Protein AF-A0AAU2SM86-F1 (afdb_monomer_lite)

Structure (mmCIF, N/CA/C/O backbone):
data_AF-A0AAU2SM86-F1
#
_entry.id   AF-A0AAU2SM86-F1
#
loop_
_atom_site.group_PDB
_atom_site.id
_atom_site.type_symbol
_atom_site.label_atom_id
_atom_site.label_alt_id
_atom_site.label_comp_id
_atom_site.label_asym_id
_atom_site.label_entity_id
_atom_site.label_seq_id
_atom_site.pdbx_PDB_ins_code
_atom_site.Cartn_x
_atom_site.Cartn_y
_atom_site.Cartn_z
_atom_site.occupancy
_atom_site.B_iso_or_equiv
_atom_site.auth_seq_id
_atom_site.auth_comp_id
_atom_site.auth_asym_id
_atom_site.auth_atom_id
_atom_site.pdbx_PDB_model_num
ATOM 1 N N . MET A 1 1 ? -55.073 18.437 -9.572 1.00 33.84 1 MET A N 1
ATOM 2 C CA . MET A 1 1 ? -55.680 17.221 -8.982 1.00 33.84 1 MET A CA 1
ATOM 3 C C . MET A 1 1 ? -54.854 16.042 -9.482 1.00 33.84 1 MET A C 1
ATOM 5 O O . MET A 1 1 ? -54.725 15.953 -10.687 1.00 33.84 1 MET A O 1
ATOM 9 N N . THR A 1 2 ? -54.182 15.181 -8.718 1.00 33.88 2 THR A N 1
ATOM 10 C CA . THR A 1 2 ? -54.129 14.884 -7.276 1.00 33.88 2 THR A CA 1
ATOM 11 C C . THR A 1 2 ? -52.835 14.071 -7.028 1.00 33.88 2 THR A C 1
ATOM 13 O O . THR A 1 2 ? -52.401 13.344 -7.916 1.00 33.88 2 THR A O 1
ATOM 16 N N . ARG A 1 3 ? -52.198 14.258 -5.861 1.00 37.97 3 ARG A N 1
ATOM 17 C CA . ARG A 1 3 ? -50.974 13.580 -5.367 1.00 37.97 3 ARG A CA 1
ATOM 18 C C . ARG A 1 3 ? -51.135 12.058 -5.200 1.00 37.97 3 ARG A C 1
ATOM 20 O O . ARG A 1 3 ? -52.249 11.633 -4.933 1.00 37.97 3 ARG A O 1
ATOM 27 N N . SER A 1 4 ? -49.997 11.345 -5.213 1.00 34.41 4 SER A N 1
ATOM 28 C CA . SER A 1 4 ? -49.531 10.279 -4.275 1.00 34.41 4 SER A CA 1
ATOM 29 C C . SER A 1 4 ? -48.089 9.932 -4.706 1.00 34.41 4 SER A C 1
ATOM 31 O O . SER A 1 4 ? -47.909 9.605 -5.870 1.00 34.41 4 SER A O 1
ATOM 33 N N . PHE A 1 5 ? -46.969 10.145 -4.002 1.00 44.53 5 PHE A N 1
ATOM 34 C CA . PHE A 1 5 ? -46.514 9.872 -2.625 1.00 44.53 5 PHE A CA 1
ATOM 35 C C . PHE A 1 5 ? -46.634 8.403 -2.178 1.00 44.53 5 PHE A C 1
ATOM 37 O O . PHE A 1 5 ? -47.669 7.997 -1.660 1.00 44.53 5 PHE A O 1
ATOM 44 N N . HIS A 1 6 ? -45.550 7.653 -2.409 1.00 40.03 6 HIS A N 1
ATOM 45 C CA . HIS A 1 6 ? -45.005 6.520 -1.637 1.00 40.03 6 HIS A CA 1
ATOM 46 C C . HIS A 1 6 ? -43.521 6.453 -2.059 1.00 40.03 6 HIS A C 1
ATOM 48 O O . HIS A 1 6 ? -43.222 6.182 -3.217 1.00 40.03 6 HIS A O 1
ATOM 54 N N . GLU A 1 7 ? -42.603 7.091 -1.334 1.00 39.88 7 GLU A N 1
ATOM 55 C CA . GLU A 1 7 ? -41.915 6.512 -0.172 1.00 39.88 7 GLU A CA 1
ATOM 56 C C . GLU A 1 7 ? -41.058 5.304 -0.591 1.00 39.88 7 GLU A C 1
ATOM 58 O O . GLU A 1 7 ? -41.526 4.173 -0.656 1.00 39.88 7 GLU A O 1
ATOM 63 N N . ILE A 1 8 ? -39.793 5.576 -0.937 1.00 38.50 8 ILE A N 1
ATOM 64 C CA . ILE A 1 8 ? -38.751 4.547 -0.999 1.00 38.50 8 ILE A CA 1
ATOM 65 C C . ILE A 1 8 ? -38.225 4.411 0.429 1.00 38.50 8 ILE A C 1
ATOM 67 O O . ILE A 1 8 ? -37.243 5.044 0.819 1.00 38.50 8 ILE A O 1
ATOM 71 N N . GLU A 1 9 ? -38.938 3.620 1.225 1.00 44.09 9 GLU A N 1
ATOM 72 C CA . GLU A 1 9 ? -38.335 2.950 2.365 1.00 44.09 9 GLU A CA 1
ATOM 73 C C . GLU A 1 9 ? -37.384 1.873 1.838 1.00 44.09 9 GLU A C 1
ATOM 75 O O . GLU A 1 9 ? -37.786 0.979 1.097 1.00 44.09 9 GLU A O 1
ATOM 80 N N . SER A 1 10 ? -36.112 1.997 2.209 1.00 34.66 10 SER A N 1
ATOM 81 C CA . SER A 1 10 ? -35.203 0.908 2.595 1.00 34.66 10 SER A CA 1
ATOM 82 C C . SER A 1 10 ? -33.770 1.281 2.212 1.00 34.66 10 SER A C 1
ATOM 84 O O . SER A 1 10 ? -33.202 0.817 1.227 1.00 34.66 10 SER A O 1
ATOM 86 N N . LEU A 1 11 ? -33.168 2.153 3.023 1.00 39.03 11 LEU A N 1
ATOM 87 C CA . LEU A 1 11 ? -31.714 2.244 3.154 1.00 39.03 11 LEU A CA 1
ATOM 88 C C . LEU A 1 11 ? -31.276 1.373 4.335 1.00 39.03 11 LEU A C 1
ATOM 90 O O . LEU A 1 11 ? -30.665 1.866 5.272 1.00 39.03 11 LEU A O 1
ATOM 94 N N . PHE A 1 12 ? -31.631 0.091 4.323 1.00 37.00 12 PHE A N 1
ATOM 95 C CA . PHE A 1 12 ? -31.075 -0.900 5.239 1.00 37.00 12 PHE A CA 1
ATOM 96 C C . PHE A 1 12 ? -31.121 -2.269 4.566 1.00 37.00 12 PHE A C 1
ATOM 98 O O . PHE A 1 12 ? -32.085 -3.012 4.710 1.00 37.00 12 PHE A O 1
ATOM 105 N N . GLU A 1 13 ? -30.044 -2.631 3.874 1.00 34.50 13 GLU A N 1
ATOM 106 C CA . GLU A 1 13 ? -29.722 -4.045 3.704 1.00 34.50 13 GLU A CA 1
ATOM 107 C C . GLU A 1 13 ? -28.485 -4.383 4.546 1.00 34.50 13 GLU A C 1
ATOM 109 O O . GLU A 1 13 ? -27.355 -4.068 4.161 1.00 34.50 13 GLU A O 1
ATOM 114 N N . PRO A 1 14 ? -28.668 -5.009 5.721 1.00 40.56 14 PRO A N 1
ATOM 115 C CA . PRO A 1 14 ? -27.581 -5.645 6.439 1.00 40.56 14 PRO A CA 1
ATOM 116 C C . PRO A 1 14 ? -27.299 -6.985 5.753 1.00 40.56 14 PRO A C 1
ATOM 118 O O . PRO A 1 14 ? -28.117 -7.896 5.830 1.00 40.56 14 PRO A O 1
ATOM 121 N N . GLY A 1 15 ? -26.154 -7.135 5.079 1.00 39.47 15 GLY A N 1
ATOM 122 C CA . GLY A 1 15 ? -25.773 -8.470 4.594 1.00 39.47 15 GLY A CA 1
ATOM 123 C C . GLY A 1 15 ? -24.934 -8.594 3.332 1.00 39.47 15 GLY A C 1
ATOM 124 O O . GLY A 1 15 ? -24.913 -9.679 2.758 1.00 39.47 15 GLY A O 1
ATOM 125 N N . ARG A 1 16 ? -24.197 -7.574 2.883 1.00 40.53 16 ARG A N 1
ATOM 126 C CA . ARG A 1 16 ? -23.281 -7.762 1.745 1.00 40.53 16 ARG A CA 1
ATOM 127 C C . ARG A 1 16 ? -21.934 -8.346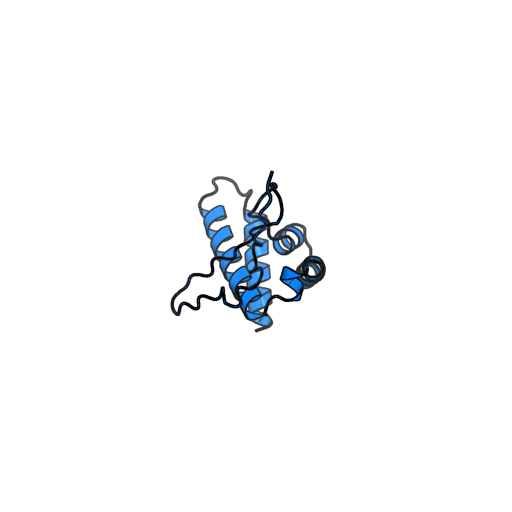 2.193 1.00 40.53 16 ARG A C 1
ATOM 129 O O . ARG A 1 16 ? -20.891 -7.718 2.059 1.00 40.53 16 ARG A O 1
ATOM 136 N N . PHE A 1 17 ? -21.968 -9.569 2.719 1.00 40.16 17 PHE A N 1
ATOM 137 C CA . PHE A 1 17 ? -20.793 -10.429 2.852 1.00 40.16 17 PHE A CA 1
ATOM 138 C C . PHE A 1 17 ? -21.021 -11.704 2.044 1.00 40.16 17 PHE A C 1
ATOM 140 O O . PHE A 1 17 ? -21.983 -12.430 2.279 1.00 40.16 17 PHE A O 1
ATOM 147 N N . ILE A 1 18 ? -20.104 -11.995 1.124 1.00 39.69 18 ILE A N 1
ATOM 148 C CA . ILE A 1 18 ? -19.950 -13.329 0.544 1.00 39.69 18 ILE A CA 1
ATOM 149 C C . ILE A 1 18 ? -18.603 -13.857 1.033 1.00 39.69 18 ILE A C 1
ATOM 151 O O . ILE A 1 18 ? -17.551 -13.321 0.690 1.00 39.69 18 ILE A O 1
ATOM 155 N N . LEU A 1 19 ? -18.646 -14.900 1.861 1.00 34.56 19 LEU A N 1
ATOM 156 C CA . LEU A 1 19 ? -17.495 -15.750 2.153 1.00 34.56 19 LEU A CA 1
ATOM 157 C C . LEU A 1 19 ? -17.374 -16.786 1.032 1.00 34.56 19 LEU A C 1
ATOM 159 O O . LEU A 1 19 ? -18.339 -17.481 0.723 1.00 34.56 19 LEU A O 1
ATOM 163 N N . SER A 1 20 ? -16.180 -16.923 0.458 1.00 37.03 20 SER A N 1
ATOM 164 C CA . SER A 1 20 ? -15.820 -18.065 -0.384 1.00 37.03 20 SER A CA 1
ATOM 165 C C . SER A 1 20 ? -14.554 -18.713 0.161 1.00 37.03 20 SER A C 1
ATOM 167 O O . SER A 1 20 ? -13.546 -18.041 0.387 1.00 37.03 20 SER A O 1
ATOM 169 N N . SER A 1 21 ? -14.606 -20.031 0.336 1.00 43.75 21 SER A N 1
ATOM 170 C CA . SER A 1 21 ? -13.507 -20.907 0.754 1.00 43.75 21 SER A CA 1
ATOM 171 C C . SER A 1 21 ? -12.401 -21.073 -0.301 1.00 43.75 21 SER A C 1
ATOM 173 O O . SER A 1 21 ? -11.439 -21.797 -0.058 1.00 43.75 21 SER A O 1
ATOM 175 N N . SER A 1 22 ? -12.481 -20.394 -1.450 1.00 44.94 22 SER A N 1
ATOM 176 C CA . SER A 1 22 ? -11.450 -20.452 -2.498 1.00 44.94 22 SER A CA 1
ATOM 177 C C . SER A 1 22 ? -11.253 -19.145 -3.278 1.00 44.94 22 SER A C 1
ATOM 179 O O . SER A 1 22 ? -10.700 -19.156 -4.374 1.00 44.94 22 SER A O 1
ATOM 181 N N . GLY A 1 23 ? -11.630 -18.006 -2.695 1.00 47.03 23 GLY A N 1
ATOM 182 C CA . GLY A 1 23 ? -11.275 -16.685 -3.214 1.00 47.03 23 GLY A CA 1
ATOM 183 C C . GLY A 1 23 ? -12.323 -16.052 -4.128 1.00 47.03 23 GLY A C 1
ATOM 184 O O . GLY A 1 23 ? -12.529 -16.478 -5.256 1.00 47.03 23 GLY A O 1
ATOM 185 N N . ALA A 1 24 ? -12.932 -14.981 -3.621 1.00 41.47 24 ALA A N 1
ATOM 186 C CA . ALA A 1 24 ? -13.261 -13.746 -4.335 1.00 41.47 24 ALA A CA 1
ATOM 187 C C . ALA A 1 24 ? -13.787 -12.743 -3.294 1.00 41.47 24 ALA A C 1
ATOM 189 O O . ALA A 1 24 ? -14.793 -13.009 -2.642 1.00 41.47 24 ALA A O 1
ATOM 190 N N . LEU A 1 25 ? -13.106 -11.608 -3.123 1.00 47.25 25 LEU A N 1
ATOM 191 C CA . LEU A 1 25 ? -13.621 -10.449 -2.390 1.00 47.25 25 LEU A CA 1
ATOM 192 C C . LEU A 1 25 ? -13.700 -9.300 -3.392 1.00 47.25 25 LEU A C 1
ATOM 194 O O . LEU A 1 25 ? -12.687 -8.698 -3.742 1.00 47.25 25 LEU A O 1
ATOM 198 N N . LEU A 1 26 ? -14.908 -9.054 -3.900 1.00 37.34 26 LEU A N 1
ATOM 199 C CA . LEU A 1 26 ? -15.229 -7.843 -4.642 1.00 37.34 26 LEU A CA 1
ATOM 200 C C . LEU A 1 26 ? -15.366 -6.720 -3.610 1.00 37.34 26 LEU A C 1
ATOM 202 O O . LEU A 1 26 ? -16.373 -6.641 -2.907 1.00 37.34 26 LEU A O 1
ATOM 206 N N . VAL A 1 27 ? -14.329 -5.896 -3.476 1.00 46.06 27 VAL A N 1
ATOM 207 C CA . VAL A 1 27 ? -14.400 -4.677 -2.667 1.00 46.06 27 VAL A CA 1
ATOM 208 C C . VAL A 1 27 ? -15.086 -3.616 -3.519 1.00 46.06 27 VAL A C 1
ATOM 210 O O . VAL A 1 27 ? -14.487 -3.042 -4.427 1.00 46.06 27 VAL A O 1
ATOM 213 N N . ASP A 1 28 ? -16.373 -3.418 -3.254 1.00 43.03 28 ASP A N 1
ATOM 214 C CA . ASP A 1 28 ? -17.183 -2.351 -3.828 1.00 43.03 28 ASP A CA 1
ATOM 215 C C . ASP A 1 28 ? -16.699 -1.008 -3.250 1.00 43.03 28 ASP A C 1
ATOM 217 O O . ASP A 1 28 ? -17.087 -0.606 -2.157 1.00 43.03 28 ASP A O 1
ATOM 221 N N . TRP A 1 29 ? -15.805 -0.329 -3.977 1.00 47.66 29 TRP A N 1
ATOM 222 C CA . TRP A 1 29 ? -15.498 1.099 -3.801 1.00 47.66 29 TRP A CA 1
ATOM 223 C C . TRP A 1 29 ? -16.550 1.978 -4.496 1.00 47.66 29 TRP A C 1
ATOM 225 O O . TRP A 1 29 ? -16.261 3.085 -4.961 1.00 47.66 29 TRP A O 1
ATOM 235 N N . GLY A 1 30 ? -17.784 1.488 -4.611 1.00 38.06 30 GLY A N 1
ATOM 236 C CA . GLY A 1 30 ? -18.905 2.280 -5.063 1.00 38.06 30 GLY A CA 1
ATOM 237 C C . GLY A 1 30 ? -19.067 3.476 -4.135 1.00 38.06 30 GLY A C 1
ATOM 238 O O . GLY A 1 30 ? -19.528 3.316 -3.012 1.00 38.06 30 GLY A O 1
ATOM 239 N N . TRP A 1 31 ? -18.767 4.662 -4.669 1.00 35.06 31 TRP A N 1
ATOM 240 C CA . TRP A 1 31 ? -19.037 6.000 -4.119 1.00 35.06 31 TRP A CA 1
ATOM 241 C C . TRP A 1 31 ? -17.869 6.782 -3.500 1.00 35.06 31 TRP A C 1
ATOM 243 O O . TRP A 1 31 ? -18.070 7.588 -2.595 1.00 35.06 31 TRP A O 1
ATOM 253 N N . ALA A 1 32 ? -16.680 6.712 -4.100 1.00 34.31 32 ALA A N 1
ATOM 254 C CA . ALA A 1 32 ? -15.777 7.866 -4.089 1.00 34.31 32 ALA A CA 1
ATOM 255 C C . ALA A 1 32 ? -15.351 8.226 -5.520 1.00 34.31 32 ALA A C 1
ATOM 257 O O . ALA A 1 32 ? -14.371 7.712 -6.035 1.00 34.31 32 ALA A O 1
ATOM 258 N N . SER A 1 33 ? -16.142 9.118 -6.131 1.00 36.47 33 SER A N 1
ATOM 259 C CA . SER A 1 33 ? -15.767 10.117 -7.149 1.00 36.47 33 SER A CA 1
ATOM 260 C C . SER A 1 33 ? -14.934 9.668 -8.360 1.00 36.47 33 SER A C 1
ATOM 262 O O . SER A 1 33 ? -13.780 9.282 -8.258 1.00 36.47 33 SER A O 1
ATOM 264 N N . THR A 1 34 ? -15.510 9.872 -9.546 1.00 39.66 34 THR A N 1
ATOM 265 C CA . THR A 1 34 ? -14.827 10.081 -10.835 1.00 39.66 34 THR A CA 1
ATOM 266 C C . THR A 1 34 ? -13.424 10.688 -10.679 1.00 39.66 34 THR A C 1
ATOM 268 O O . THR A 1 34 ? -13.277 11.903 -10.565 1.00 39.66 34 THR A O 1
ATOM 271 N N . GLY A 1 35 ? -12.411 9.818 -10.655 1.00 36.00 35 GLY A N 1
ATOM 272 C CA . GLY A 1 35 ? -11.008 10.160 -10.429 1.00 36.00 35 GLY A CA 1
ATOM 273 C C . GLY A 1 35 ? -10.217 8.958 -9.903 1.00 36.00 35 GLY A C 1
ATOM 274 O O . GLY A 1 35 ? -9.961 8.867 -8.714 1.00 36.00 35 GLY A O 1
ATOM 275 N N . ALA A 1 36 ? -9.839 8.042 -10.800 1.00 39.34 36 ALA A N 1
ATOM 276 C CA . ALA A 1 36 ? -8.960 6.887 -10.548 1.00 39.34 36 ALA A CA 1
ATOM 277 C C . ALA A 1 36 ? -9.459 5.853 -9.501 1.00 39.34 36 ALA A C 1
ATOM 279 O O . ALA A 1 36 ? -8.874 5.715 -8.427 1.00 39.34 36 ALA A O 1
ATOM 280 N N . PRO A 1 37 ? -10.474 5.033 -9.840 1.00 42.16 37 PRO A N 1
ATOM 281 C CA . PRO A 1 37 ? -11.037 3.986 -8.968 1.00 42.16 37 PRO A CA 1
ATOM 282 C C . PRO A 1 37 ? -10.068 2.847 -8.567 1.00 42.16 37 PRO A C 1
ATOM 284 O O . PRO A 1 37 ? -10.487 1.889 -7.927 1.00 42.16 37 PRO A O 1
ATOM 287 N N . TRP A 1 38 ? -8.783 2.919 -8.935 1.00 46.53 38 TRP A N 1
ATOM 288 C CA . TRP A 1 38 ? -7.752 1.922 -8.612 1.00 46.53 38 TRP A CA 1
ATOM 289 C C . TRP A 1 38 ? -6.787 2.357 -7.495 1.00 46.53 38 TRP A C 1
ATOM 291 O O . TRP A 1 38 ? -5.909 1.585 -7.108 1.00 46.53 38 TRP A O 1
ATOM 301 N N . ILE A 1 39 ? -6.882 3.598 -7.011 1.00 52.44 39 ILE A N 1
ATOM 302 C CA . ILE A 1 39 ? -5.891 4.187 -6.104 1.00 52.44 39 ILE A CA 1
ATOM 303 C C . ILE A 1 39 ? -6.295 3.943 -4.649 1.00 52.44 39 ILE A C 1
ATOM 305 O O . ILE A 1 39 ? -7.107 4.668 -4.082 1.00 52.44 39 ILE A O 1
ATOM 309 N N . ASP A 1 40 ? -5.671 2.943 -4.029 1.00 71.19 40 ASP A N 1
ATOM 310 C CA . ASP A 1 40 ? -5.636 2.824 -2.574 1.00 71.19 40 ASP A CA 1
ATOM 311 C C . ASP A 1 40 ? -4.730 3.935 -1.994 1.00 71.19 40 ASP A C 1
ATOM 313 O O . ASP A 1 40 ? -3.540 3.986 -2.324 1.00 71.19 40 ASP A O 1
ATOM 317 N N . PRO A 1 41 ? -5.247 4.857 -1.162 1.00 74.44 41 PRO A N 1
ATOM 318 C CA . PRO A 1 41 ? -4.461 5.985 -0.671 1.00 74.44 41 PRO A CA 1
ATOM 319 C C . PRO A 1 41 ? -3.291 5.572 0.232 1.00 74.44 41 PRO A C 1
ATOM 321 O O . PRO A 1 41 ? -2.272 6.265 0.226 1.00 74.44 41 PRO A O 1
ATOM 324 N N . ALA A 1 42 ? -3.370 4.456 0.970 1.00 84.62 42 ALA A N 1
ATOM 325 C CA . ALA A 1 42 ? -2.220 4.002 1.754 1.00 84.62 42 ALA A CA 1
ATOM 326 C C . ALA A 1 42 ? -1.101 3.517 0.834 1.00 84.62 42 ALA A C 1
ATOM 328 O O . ALA A 1 42 ? 0.066 3.849 1.041 1.00 84.62 42 ALA A O 1
ATOM 329 N N . LEU A 1 43 ? -1.458 2.798 -0.226 1.00 89.12 43 LEU A N 1
ATOM 330 C CA . LEU A 1 43 ? -0.496 2.296 -1.190 1.00 89.12 43 LEU A CA 1
ATOM 331 C C . LEU A 1 43 ? 0.284 3.424 -1.877 1.00 89.12 43 LEU A C 1
ATOM 333 O O . LEU A 1 43 ? 1.504 3.337 -2.024 1.00 89.12 43 LEU A O 1
ATOM 337 N N . TRP A 1 44 ? -0.396 4.518 -2.226 1.00 89.69 44 TRP A N 1
ATOM 338 C CA . TRP A 1 44 ? 0.260 5.704 -2.778 1.00 89.69 44 TRP A CA 1
ATOM 339 C C . TRP A 1 44 ? 1.218 6.360 -1.794 1.00 89.69 44 TRP A C 1
ATOM 341 O O . TRP A 1 44 ? 2.329 6.723 -2.180 1.00 89.69 44 TRP A O 1
ATOM 351 N N . LEU A 1 45 ? 0.824 6.488 -0.528 1.00 92.75 45 LEU A N 1
ATOM 352 C CA . LEU A 1 45 ? 1.695 7.051 0.501 1.00 92.75 45 LEU A CA 1
ATOM 353 C C . LEU A 1 45 ? 2.963 6.210 0.676 1.00 92.75 45 LEU A C 1
ATOM 355 O O . LEU A 1 45 ? 4.057 6.775 0.749 1.00 92.75 45 LEU A O 1
ATOM 359 N N . ILE A 1 46 ? 2.832 4.881 0.672 1.00 96.06 46 ILE A N 1
ATOM 360 C CA . ILE A 1 46 ? 3.969 3.958 0.768 1.00 96.06 46 ILE A CA 1
ATOM 361 C C . ILE A 1 46 ? 4.876 4.082 -0.459 1.00 96.06 46 ILE A C 1
ATOM 363 O O . ILE A 1 46 ? 6.091 4.206 -0.307 1.00 96.06 46 ILE A O 1
ATOM 367 N N . ALA A 1 47 ? 4.304 4.141 -1.666 1.00 93.56 47 ALA A N 1
ATOM 368 C CA . ALA A 1 47 ? 5.071 4.356 -2.895 1.00 93.56 47 ALA A CA 1
ATOM 369 C C . ALA A 1 47 ? 5.854 5.687 -2.883 1.00 93.56 47 ALA A C 1
ATOM 371 O O . ALA A 1 47 ? 6.892 5.798 -3.529 1.00 93.56 47 ALA A O 1
ATOM 372 N N . HIS A 1 48 ? 5.393 6.673 -2.106 1.00 93.69 48 HIS A N 1
ATOM 373 C CA . HIS A 1 48 ? 6.049 7.970 -1.900 1.00 93.69 48 HIS A CA 1
ATOM 374 C C . HIS A 1 48 ? 6.882 8.034 -0.605 1.00 93.69 48 HIS A C 1
ATOM 376 O O . HIS A 1 48 ? 7.215 9.122 -0.135 1.00 93.69 48 HIS A O 1
ATOM 382 N N . GLY A 1 49 ? 7.231 6.884 -0.020 1.00 94.12 49 GLY A N 1
ATOM 383 C CA . GLY A 1 49 ? 8.197 6.779 1.077 1.00 94.12 49 GLY A CA 1
ATOM 384 C C . GLY A 1 49 ? 7.614 6.838 2.489 1.00 94.12 49 GLY A C 1
ATOM 385 O O . GLY A 1 49 ? 8.378 6.844 3.454 1.00 94.12 49 GLY A O 1
ATOM 386 N N . HIS A 1 50 ? 6.290 6.861 2.647 1.00 95.56 50 HIS A N 1
ATOM 387 C CA . HIS A 1 50 ? 5.687 6.716 3.972 1.00 95.56 50 HIS A CA 1
ATOM 388 C C . HIS A 1 50 ? 5.794 5.266 4.449 1.00 95.56 50 HIS A C 1
ATOM 390 O O . HIS A 1 50 ? 5.749 4.315 3.670 1.00 95.56 50 HIS A O 1
ATOM 396 N N . THR A 1 51 ? 5.892 5.079 5.761 1.00 96.38 51 THR A N 1
ATOM 397 C CA . THR A 1 51 ? 5.802 3.738 6.351 1.00 96.38 51 THR A CA 1
ATOM 398 C C . THR A 1 51 ? 4.377 3.189 6.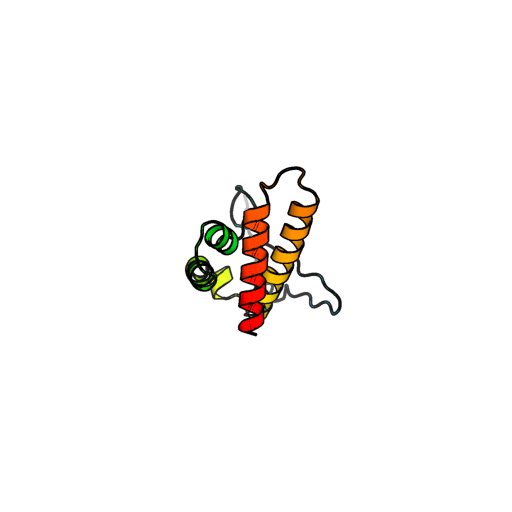240 1.00 96.38 51 THR A C 1
ATOM 400 O O . THR A 1 51 ? 3.412 3.956 6.217 1.00 96.38 51 THR A O 1
ATOM 403 N N . CYS A 1 52 ? 4.222 1.860 6.260 1.00 94.75 52 CYS A N 1
ATOM 404 C CA . CYS A 1 52 ? 2.900 1.222 6.246 1.00 94.75 52 CYS A CA 1
ATOM 405 C C . CYS A 1 52 ? 2.001 1.721 7.391 1.00 94.75 52 CYS A C 1
ATOM 407 O O . CYS A 1 52 ? 0.834 2.021 7.173 1.00 94.75 52 CYS A O 1
ATOM 409 N N . GLN A 1 53 ? 2.563 1.915 8.589 1.00 93.56 53 GLN A N 1
ATOM 410 C CA . GLN A 1 53 ? 1.822 2.426 9.743 1.00 93.56 53 GLN A CA 1
ATOM 411 C C . GLN A 1 53 ? 1.342 3.874 9.544 1.00 93.56 53 GLN A C 1
ATOM 413 O O . GLN A 1 53 ? 0.208 4.204 9.897 1.00 93.56 53 GLN A O 1
ATOM 418 N N . GLN A 1 54 ? 2.183 4.751 8.983 1.00 93.50 54 GLN A N 1
ATOM 419 C CA . GLN A 1 54 ? 1.781 6.127 8.660 1.00 93.50 54 GLN A CA 1
ATOM 420 C C . GLN A 1 54 ? 0.680 6.140 7.602 1.00 93.50 54 GLN A C 1
ATOM 422 O O . GLN A 1 54 ? -0.283 6.893 7.730 1.00 93.50 54 GLN A O 1
ATOM 427 N N . ALA A 1 55 ? 0.810 5.284 6.591 1.00 92.25 55 ALA A N 1
ATOM 428 C CA . ALA A 1 55 ? -0.158 5.161 5.519 1.00 92.25 55 ALA A CA 1
ATOM 429 C C . ALA A 1 55 ? -1.522 4.667 6.033 1.00 92.25 55 ALA A C 1
ATOM 431 O O . ALA A 1 55 ? -2.536 5.302 5.755 1.00 92.25 55 ALA A O 1
ATOM 432 N N . GLU A 1 56 ? -1.555 3.622 6.868 1.00 91.06 56 GLU A N 1
ATOM 433 C CA . GLU A 1 56 ? -2.789 3.147 7.512 1.00 91.06 56 GLU A CA 1
ATOM 434 C C . GLU A 1 56 ? -3.403 4.198 8.440 1.00 91.06 56 GLU A C 1
ATOM 436 O O . GLU A 1 56 ? -4.617 4.390 8.436 1.00 91.06 56 GLU A O 1
ATOM 441 N N . THR A 1 57 ? -2.577 4.924 9.200 1.00 91.38 57 THR A N 1
ATOM 442 C CA . THR A 1 57 ? -3.051 6.001 10.086 1.00 91.38 57 THR A CA 1
ATOM 443 C C . THR A 1 57 ? -3.713 7.123 9.288 1.00 91.38 57 THR A C 1
ATOM 445 O O . THR A 1 57 ? -4.788 7.595 9.656 1.00 91.38 57 THR A O 1
ATOM 448 N N . ALA A 1 58 ? -3.090 7.542 8.184 1.00 87.69 58 ALA A N 1
ATOM 449 C CA . ALA A 1 58 ? -3.643 8.563 7.302 1.00 87.69 58 ALA A CA 1
ATOM 450 C C . ALA A 1 58 ? -4.946 8.083 6.651 1.00 87.69 58 ALA A C 1
ATOM 452 O O . ALA A 1 58 ? -5.932 8.818 6.594 1.00 87.69 58 ALA A O 1
ATOM 453 N N . ALA A 1 59 ? -4.979 6.829 6.211 1.00 85.62 59 ALA A N 1
ATOM 454 C CA . ALA A 1 59 ? -6.133 6.271 5.535 1.00 85.62 59 ALA A CA 1
ATOM 455 C C . ALA A 1 59 ? -7.312 5.980 6.489 1.00 85.62 59 ALA A C 1
ATOM 457 O O . ALA A 1 59 ? -8.475 6.117 6.100 1.00 85.62 59 ALA A O 1
ATOM 458 N N . ALA A 1 60 ? -7.033 5.731 7.773 1.00 85.06 60 ALA A N 1
ATOM 459 C CA . ALA A 1 60 ? -8.023 5.645 8.849 1.00 85.06 60 ALA A CA 1
ATOM 460 C C . ALA A 1 60 ? -8.771 6.968 9.126 1.00 85.06 60 ALA A C 1
ATOM 462 O O . ALA A 1 60 ? -9.740 6.974 9.889 1.00 85.06 60 ALA A O 1
ATOM 463 N N . ALA A 1 61 ? -8.385 8.082 8.490 1.00 83.38 61 ALA A N 1
ATOM 464 C CA . ALA A 1 61 ? -9.215 9.285 8.448 1.00 83.38 61 ALA A CA 1
ATOM 465 C C . ALA A 1 61 ? -10.539 9.048 7.693 1.00 83.38 61 ALA A C 1
ATOM 467 O O . ALA A 1 61 ? -11.539 9.708 7.982 1.00 83.38 61 ALA A O 1
ATOM 468 N N . HIS A 1 62 ? -10.574 8.090 6.759 1.00 77.94 62 HIS A N 1
ATOM 469 C CA . HIS A 1 62 ? -11.786 7.732 6.034 1.00 77.94 62 HIS A CA 1
ATOM 470 C C . HIS A 1 62 ? -12.646 6.740 6.843 1.00 77.94 62 HIS A C 1
ATOM 472 O O . HIS A 1 62 ? -12.147 5.678 7.235 1.00 77.94 62 HIS A O 1
ATOM 478 N N . PRO A 1 63 ? -13.954 7.003 7.053 1.00 72.44 63 PRO A N 1
ATOM 479 C CA . PRO A 1 63 ? -14.815 6.139 7.863 1.00 72.44 63 PRO A CA 1
ATOM 480 C C . PRO A 1 63 ? -14.849 4.676 7.412 1.00 72.44 63 PRO A C 1
ATOM 482 O O . PRO A 1 63 ? -14.883 3.790 8.260 1.00 72.44 63 PRO A O 1
ATOM 485 N N . ALA A 1 64 ? -14.807 4.407 6.104 1.00 71.19 64 ALA A N 1
ATOM 486 C CA . ALA A 1 64 ? -14.811 3.033 5.594 1.00 71.19 64 ALA A CA 1
ATOM 487 C C . ALA A 1 64 ? -13.553 2.246 6.001 1.00 71.19 64 ALA A C 1
ATOM 489 O O . ALA A 1 64 ? -13.650 1.068 6.318 1.00 71.19 64 ALA A O 1
ATOM 490 N N . TRP A 1 65 ? -12.390 2.904 6.053 1.00 79.69 65 TRP A N 1
ATOM 491 C CA . TRP A 1 65 ? -11.143 2.278 6.491 1.00 79.69 65 TRP A CA 1
ATOM 492 C C . TRP A 1 65 ? -11.129 2.100 8.004 1.00 79.69 65 TRP A C 1
ATOM 494 O O . TRP A 1 65 ? -10.804 1.031 8.511 1.00 79.69 65 TRP A O 1
ATOM 504 N N . LYS A 1 66 ? -11.549 3.140 8.732 1.00 78.88 66 LYS A N 1
ATOM 505 C CA . LYS A 1 66 ? -11.589 3.146 10.196 1.00 78.88 66 LYS A CA 1
ATOM 506 C C . LYS A 1 66 ? -12.431 2.008 10.776 1.00 78.88 66 LYS A C 1
ATOM 508 O O . LYS A 1 66 ? -12.073 1.458 11.812 1.00 78.88 66 LYS A O 1
ATOM 513 N N . HIS A 1 67 ? -13.556 1.691 10.137 1.00 76.56 67 HIS A N 1
ATOM 514 C CA . HIS A 1 67 ? -14.470 0.638 10.587 1.00 76.56 67 HIS A CA 1
ATOM 515 C C . HIS A 1 67 ? -14.258 -0.697 9.859 1.00 76.56 67 HIS A C 1
ATOM 517 O O . HIS A 1 67 ? -15.008 -1.642 10.107 1.00 76.56 67 HIS A O 1
ATOM 523 N N . ALA A 1 68 ? -13.267 -0.796 8.966 1.00 76.56 68 ALA A N 1
ATOM 524 C CA . ALA A 1 68 ? -12.976 -2.045 8.281 1.00 76.56 68 ALA A CA 1
ATOM 525 C C . ALA A 1 68 ? -12.493 -3.097 9.297 1.00 76.56 68 ALA A C 1
ATOM 527 O O . ALA A 1 68 ? -11.605 -2.811 10.106 1.00 76.56 68 ALA A O 1
ATOM 528 N N . PRO A 1 69 ? -13.033 -4.329 9.267 1.00 80.31 69 PRO A N 1
ATOM 529 C CA . PRO A 1 69 ? -12.498 -5.401 10.093 1.00 80.31 69 PRO A CA 1
ATOM 530 C C . PRO A 1 69 ? -11.046 -5.701 9.674 1.00 80.31 69 PRO A C 1
ATOM 532 O O . PRO A 1 69 ? -10.755 -5.669 8.473 1.00 80.31 69 PRO A O 1
ATOM 535 N N . PRO A 1 70 ? -10.143 -6.069 10.607 1.00 84.06 70 PRO A N 1
ATOM 536 C CA . PRO A 1 70 ? -8.742 -6.367 10.287 1.00 84.06 70 PRO A CA 1
ATOM 537 C C . PRO A 1 70 ? -8.578 -7.369 9.136 1.00 84.06 70 PRO A C 1
ATOM 539 O O . PRO A 1 70 ? -7.822 -7.131 8.202 1.00 84.06 70 PRO A O 1
ATOM 542 N N . GLN A 1 71 ? -9.402 -8.420 9.129 1.00 79.31 71 GLN A N 1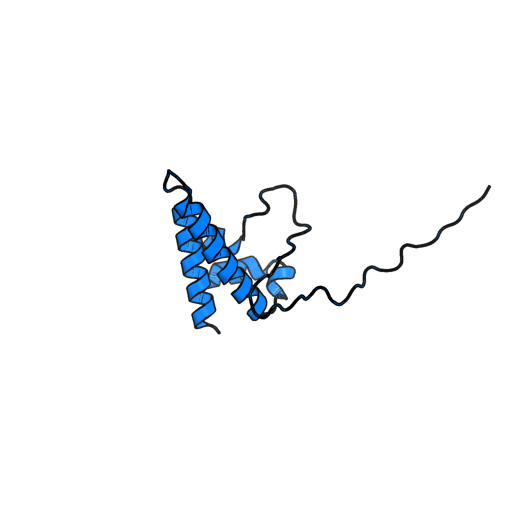
ATOM 543 C CA . GLN A 1 71 ? -9.419 -9.455 8.088 1.00 79.31 71 GLN A CA 1
ATOM 544 C C . GLN A 1 71 ? -9.774 -8.907 6.694 1.00 79.31 71 GLN A C 1
ATOM 546 O O . GLN A 1 71 ? -9.319 -9.439 5.679 1.00 79.31 71 GLN A O 1
ATOM 551 N N . GLY A 1 72 ? -10.587 -7.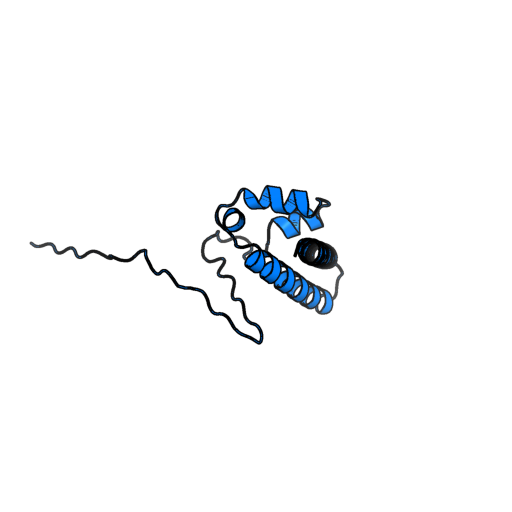846 6.637 1.00 79.69 72 GLY A N 1
ATOM 552 C CA . GLY A 1 72 ? -10.923 -7.140 5.402 1.00 79.69 72 GLY A CA 1
ATOM 553 C C . GLY A 1 72 ? -9.731 -6.357 4.855 1.00 79.69 72 GLY A C 1
ATOM 554 O O . GLY A 1 72 ? -9.459 -6.427 3.657 1.00 79.69 72 GLY A O 1
ATOM 555 N N . LEU A 1 73 ? -8.970 -5.694 5.731 1.00 83.50 73 LEU A N 1
ATOM 556 C CA . LEU A 1 73 ? -7.722 -5.017 5.358 1.00 83.50 73 LEU A CA 1
ATOM 557 C C . LEU A 1 73 ? -6.649 -6.019 4.911 1.00 83.50 73 LEU A C 1
ATOM 559 O O . LEU A 1 73 ? -5.966 -5.775 3.920 1.00 83.50 73 LEU A O 1
ATOM 563 N N . ASP A 1 74 ? -6.557 -7.188 5.548 1.00 85.56 74 ASP A N 1
ATOM 564 C CA . ASP A 1 74 ? -5.623 -8.241 5.119 1.00 85.56 74 ASP A CA 1
ATOM 565 C C . ASP A 1 74 ? -5.989 -8.797 3.738 1.00 85.56 74 ASP A C 1
ATOM 567 O O . ASP A 1 74 ? -5.119 -9.110 2.921 1.00 85.56 74 ASP A O 1
ATOM 571 N N . ALA A 1 75 ? -7.288 -8.939 3.462 1.00 82.81 75 ALA A N 1
ATOM 572 C CA . ALA A 1 75 ? -7.764 -9.362 2.153 1.00 82.81 75 ALA A CA 1
ATOM 573 C C . ALA A 1 75 ? -7.505 -8.304 1.076 1.00 82.81 75 ALA A C 1
ATOM 575 O O . ALA A 1 75 ? -7.078 -8.664 -0.023 1.00 82.81 75 ALA A O 1
ATOM 576 N N . LEU A 1 76 ? -7.707 -7.025 1.401 1.00 83.88 76 LEU A N 1
ATOM 577 C CA . LEU A 1 76 ? -7.382 -5.907 0.520 1.00 83.88 76 LEU A CA 1
ATOM 578 C C . LEU A 1 76 ? -5.880 -5.869 0.210 1.00 83.88 76 LEU A C 1
ATOM 580 O O . LEU A 1 76 ? -5.507 -5.819 -0.959 1.00 83.88 76 LEU A O 1
ATOM 584 N N . ALA A 1 77 ? -5.023 -5.995 1.224 1.00 89.94 77 ALA A N 1
ATOM 585 C CA . ALA A 1 77 ? -3.573 -6.033 1.054 1.00 89.94 77 ALA A CA 1
ATOM 586 C C . ALA A 1 77 ? -3.120 -7.200 0.158 1.00 89.94 77 ALA A C 1
ATOM 588 O O . ALA A 1 77 ? -2.326 -7.011 -0.765 1.00 89.94 77 ALA A O 1
ATOM 589 N N . ARG A 1 78 ? -3.688 -8.402 0.351 1.00 89.44 78 ARG A N 1
ATOM 590 C CA . ARG A 1 78 ? -3.458 -9.553 -0.544 1.00 89.44 78 ARG A CA 1
ATOM 591 C C . ARG A 1 78 ? -3.902 -9.282 -1.982 1.00 89.44 78 ARG A C 1
ATOM 593 O O . ARG A 1 78 ? -3.213 -9.692 -2.917 1.00 89.44 78 ARG A O 1
ATOM 600 N N . ALA A 1 79 ? -5.060 -8.648 -2.167 1.00 86.62 79 ALA A N 1
ATOM 601 C CA . ALA A 1 79 ? -5.592 -8.332 -3.488 1.00 86.62 79 ALA A CA 1
ATOM 602 C C . ALA A 1 79 ? -4.725 -7.292 -4.213 1.00 86.62 79 ALA A C 1
ATOM 604 O O . ALA A 1 79 ? -4.379 -7.508 -5.372 1.00 86.62 79 ALA A O 1
ATOM 605 N N . GLN A 1 80 ? -4.315 -6.224 -3.521 1.00 88.31 80 GLN A N 1
ATOM 606 C CA . GLN A 1 80 ? -3.423 -5.192 -4.057 1.00 88.31 80 GLN A CA 1
ATOM 607 C C . GLN A 1 80 ? -2.063 -5.771 -4.452 1.00 88.31 80 GLN A C 1
ATOM 609 O O . GLN A 1 80 ? -1.591 -5.504 -5.552 1.00 88.31 80 GLN A O 1
ATOM 614 N N . HIS A 1 81 ? -1.470 -6.626 -3.612 1.00 93.06 81 HIS A N 1
ATOM 615 C CA . HIS A 1 81 ? -0.220 -7.314 -3.939 1.00 93.06 81 HIS A CA 1
ATOM 616 C C . HIS A 1 81 ? -0.322 -8.084 -5.266 1.00 93.06 81 HIS A C 1
ATOM 618 O O . HIS A 1 81 ? 0.450 -7.838 -6.189 1.00 93.06 81 HIS A O 1
ATOM 624 N N . ARG A 1 82 ? -1.349 -8.932 -5.418 1.00 90.50 82 ARG A N 1
ATOM 625 C CA . ARG A 1 82 ? -1.573 -9.701 -6.657 1.00 90.50 82 ARG A CA 1
ATOM 626 C C . ARG A 1 82 ? -1.869 -8.817 -7.870 1.00 90.50 82 ARG A C 1
ATOM 628 O O . ARG A 1 82 ? -1.451 -9.142 -8.979 1.00 90.50 82 ARG A O 1
ATOM 635 N N . LEU A 1 83 ? -2.626 -7.738 -7.674 1.00 87.62 83 LEU A N 1
ATOM 636 C CA . LEU A 1 83 ? -2.968 -6.798 -8.737 1.00 87.62 83 LEU A CA 1
ATOM 637 C C . LEU A 1 83 ? -1.710 -6.117 -9.280 1.00 87.62 83 LEU A C 1
ATOM 639 O O . LEU A 1 83 ? -1.494 -6.125 -10.489 1.00 87.62 83 LEU A O 1
ATOM 643 N N . TRP A 1 84 ? -0.876 -5.562 -8.402 1.00 91.12 84 TRP A N 1
ATOM 644 C CA . TRP A 1 84 ? 0.311 -4.826 -8.824 1.00 91.12 84 TRP A CA 1
ATOM 645 C C . TRP A 1 84 ? 1.428 -5.726 -9.341 1.00 91.12 84 TRP A C 1
ATOM 647 O O . TRP A 1 84 ? 2.117 -5.314 -10.270 1.00 91.12 84 TRP A O 1
ATOM 657 N N . ASP A 1 85 ? 1.535 -6.967 -8.860 1.00 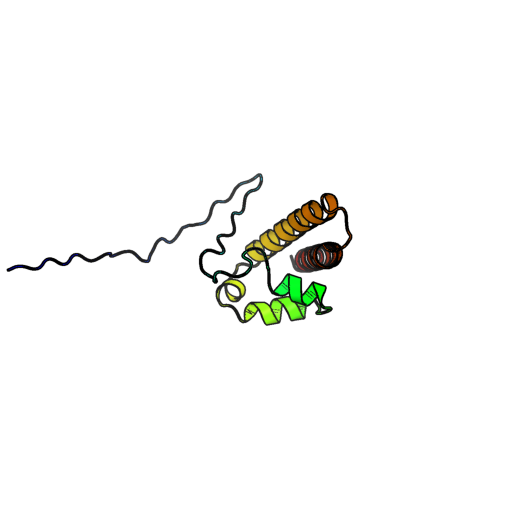94.25 85 ASP A N 1
ATOM 658 C CA . ASP A 1 85 ? 2.377 -7.984 -9.502 1.00 94.25 85 ASP A CA 1
ATOM 659 C C . ASP A 1 85 ? 1.951 -8.235 -10.951 1.00 94.25 85 ASP A C 1
ATOM 661 O O . ASP A 1 85 ? 2.779 -8.260 -11.860 1.00 94.25 85 ASP A O 1
ATOM 665 N N . SER A 1 86 ? 0.644 -8.381 -11.185 1.00 90.25 86 SER A N 1
ATOM 666 C CA . SER A 1 86 ? 0.098 -8.600 -12.526 1.00 90.25 86 SER A CA 1
ATOM 667 C C . SER A 1 86 ? 0.305 -7.389 -13.441 1.00 90.25 86 SER A C 1
ATOM 669 O O . SER A 1 86 ? 0.666 -7.555 -14.607 1.00 90.25 86 SER A O 1
ATOM 671 N N . ILE A 1 87 ? 0.104 -6.169 -12.931 1.00 88.00 87 ILE A N 1
ATOM 672 C CA . ILE A 1 87 ? 0.327 -4.932 -13.696 1.00 88.00 87 ILE A CA 1
ATOM 673 C C . ILE A 1 87 ? 1.811 -4.771 -14.039 1.00 88.00 87 ILE A C 1
ATOM 675 O O . ILE A 1 87 ? 2.131 -4.495 -15.194 1.00 88.00 87 ILE A O 1
ATOM 679 N N . ALA A 1 88 ? 2.712 -4.965 -13.073 1.00 91.94 88 ALA A N 1
ATOM 680 C CA . ALA A 1 88 ? 4.151 -4.857 -13.297 1.00 91.94 88 ALA A CA 1
ATOM 681 C C . ALA A 1 88 ? 4.643 -5.903 -14.307 1.00 91.94 88 ALA A C 1
ATOM 683 O O . ALA A 1 88 ? 5.360 -5.556 -15.238 1.00 91.94 88 ALA A O 1
ATOM 684 N N . ALA A 1 89 ? 4.173 -7.152 -14.211 1.00 92.62 89 ALA A N 1
ATOM 685 C CA . ALA A 1 89 ? 4.545 -8.216 -15.149 1.00 92.62 89 ALA A CA 1
ATOM 686 C C . ALA A 1 89 ? 4.097 -7.958 -16.601 1.00 92.62 89 ALA A C 1
ATOM 688 O O . ALA A 1 89 ? 4.704 -8.479 -17.535 1.00 92.62 89 ALA A O 1
ATOM 689 N N . GLN A 1 90 ? 3.025 -7.187 -16.799 1.00 92.25 90 GLN A N 1
ATOM 690 C CA . GLN A 1 90 ? 2.492 -6.840 -18.123 1.00 92.25 90 GLN A CA 1
ATOM 691 C C . GLN A 1 90 ? 2.991 -5.483 -18.634 1.00 92.25 90 GLN A C 1
ATOM 693 O O . GLN A 1 90 ? 2.707 -5.119 -19.777 1.00 92.25 90 GLN A O 1
ATOM 698 N N . SER A 1 91 ? 3.700 -4.720 -17.801 1.00 86.12 91 SER A N 1
ATOM 699 C CA . SER A 1 91 ? 4.180 -3.391 -18.160 1.00 86.12 91 SER A CA 1
ATOM 700 C C . SER A 1 91 ? 5.531 -3.499 -18.872 1.00 86.12 91 SER A C 1
ATOM 702 O O . SER A 1 91 ? 6.455 -4.086 -18.317 1.00 86.12 91 SER A O 1
ATOM 704 N N . PRO A 1 92 ? 5.674 -2.940 -20.088 1.00 81.00 92 PRO A N 1
ATOM 705 C CA . PRO A 1 92 ? 6.953 -2.941 -20.800 1.00 81.00 92 PRO A CA 1
ATOM 706 C C . PRO A 1 92 ? 7.995 -2.009 -20.160 1.00 81.00 92 PRO A C 1
ATOM 708 O O . PRO A 1 92 ? 9.186 -2.210 -20.375 1.00 81.00 92 PRO A O 1
ATOM 711 N N . ASP A 1 93 ? 7.543 -1.034 -19.364 1.00 87.81 93 ASP A N 1
ATOM 712 C CA . ASP A 1 93 ? 8.375 -0.069 -18.645 1.00 87.81 93 ASP A CA 1
ATOM 713 C C . ASP A 1 93 ? 8.155 -0.174 -17.123 1.00 87.81 93 ASP A C 1
ATOM 715 O O . ASP A 1 93 ? 7.069 -0.535 -16.663 1.00 87.81 93 ASP A O 1
ATOM 719 N N . ASP A 1 94 ? 9.141 0.259 -16.332 1.00 89.50 94 ASP A N 1
ATOM 720 C CA . ASP A 1 94 ? 9.170 0.135 -14.859 1.00 89.50 94 ASP A CA 1
ATOM 721 C C . ASP A 1 94 ? 8.238 1.105 -14.101 1.00 89.50 94 ASP A C 1
ATOM 723 O O . ASP A 1 94 ? 8.385 1.330 -12.896 1.00 89.50 94 ASP A O 1
ATOM 727 N N . TRP A 1 95 ? 7.264 1.717 -14.776 1.00 88.62 95 TRP A N 1
ATOM 728 C CA . TRP A 1 95 ? 6.389 2.730 -14.173 1.00 88.62 95 TRP A CA 1
ATOM 729 C C . TRP A 1 95 ? 5.544 2.173 -13.011 1.00 88.62 95 TRP A C 1
ATOM 731 O O . TRP A 1 95 ? 5.214 2.910 -12.082 1.00 88.62 95 TRP A O 1
ATOM 741 N N . ALA A 1 96 ? 5.199 0.881 -13.051 1.00 90.81 96 ALA A N 1
ATOM 742 C CA . ALA A 1 96 ? 4.386 0.207 -12.036 1.00 90.81 96 ALA A CA 1
ATOM 743 C C . ALA A 1 96 ? 5.208 -0.309 -10.841 1.00 90.81 96 ALA A C 1
ATOM 745 O O . ALA A 1 96 ? 4.642 -0.624 -9.791 1.00 90.81 96 ALA A O 1
ATOM 746 N N . THR A 1 97 ? 6.536 -0.361 -10.969 1.00 93.62 97 THR A N 1
ATOM 747 C CA . THR A 1 97 ? 7.454 -0.909 -9.962 1.00 93.62 97 THR A CA 1
ATOM 748 C C . THR A 1 97 ? 7.320 -0.244 -8.584 1.00 93.62 97 THR A C 1
ATOM 750 O O . THR A 1 97 ? 7.269 -0.968 -7.586 1.00 93.62 97 THR A O 1
ATOM 753 N N . PRO A 1 98 ? 7.179 1.095 -8.455 1.00 93.94 98 PRO A N 1
ATOM 754 C CA . PRO A 1 98 ? 6.973 1.723 -7.147 1.00 93.94 98 PRO A CA 1
ATOM 755 C C . PRO A 1 98 ? 5.700 1.237 -6.444 1.00 93.94 98 PRO A C 1
ATOM 757 O O . PRO A 1 98 ? 5.707 0.988 -5.239 1.00 93.94 98 PRO A O 1
ATOM 760 N N . MET A 1 99 ? 4.618 1.053 -7.203 1.00 93.88 99 MET A N 1
ATOM 761 C CA . MET A 1 99 ? 3.340 0.581 -6.671 1.00 93.88 99 MET A CA 1
ATOM 762 C C . MET A 1 99 ? 3.392 -0.907 -6.313 1.00 93.88 99 MET A C 1
ATOM 764 O O . MET A 1 99 ? 2.858 -1.302 -5.278 1.00 93.88 99 MET A O 1
ATOM 768 N N . GLN A 1 100 ? 4.095 -1.722 -7.106 1.00 95.25 100 GLN A N 1
ATOM 769 C CA . GLN A 1 100 ? 4.356 -3.126 -6.784 1.00 95.25 100 GLN A CA 1
ATOM 770 C C . GLN A 1 100 ? 5.126 -3.271 -5.468 1.00 95.25 100 GLN A C 1
ATOM 772 O O . GLN A 1 100 ? 4.700 -4.009 -4.577 1.00 95.25 100 GLN A O 1
ATOM 777 N N . HIS A 1 101 ? 6.221 -2.526 -5.301 1.00 96.56 101 HIS A N 1
ATOM 778 C CA . HIS A 1 101 ? 6.990 -2.537 -4.057 1.00 96.56 101 HIS A CA 1
ATOM 779 C C . HIS A 1 101 ? 6.152 -2.091 -2.861 1.00 96.56 101 HIS A C 1
ATOM 781 O O . HIS A 1 101 ? 6.193 -2.731 -1.8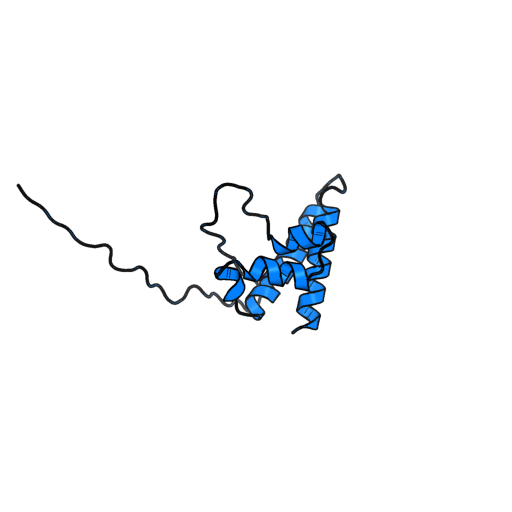08 1.00 96.56 101 HIS A O 1
ATOM 787 N N . ALA A 1 102 ? 5.355 -1.036 -3.026 1.00 96.38 102 ALA A N 1
ATOM 788 C CA . ALA A 1 102 ? 4.450 -0.575 -1.987 1.00 96.38 102 ALA A CA 1
ATOM 789 C C . ALA A 1 102 ? 3.419 -1.652 -1.604 1.00 96.38 102 ALA A C 1
ATOM 791 O O . ALA A 1 102 ? 3.141 -1.848 -0.419 1.00 96.38 102 ALA A O 1
ATOM 792 N N . ALA A 1 103 ? 2.896 -2.393 -2.585 1.00 95.12 103 ALA A N 1
ATOM 793 C CA . ALA A 1 103 ? 1.855 -3.394 -2.363 1.00 95.12 103 ALA A CA 1
ATOM 794 C C . ALA A 1 103 ? 2.421 -4.613 -1.640 1.00 95.12 103 ALA A C 1
ATOM 796 O O . ALA A 1 103 ? 1.792 -5.147 -0.724 1.00 95.12 103 ALA A O 1
ATOM 797 N N . HIS A 1 104 ? 3.640 -5.006 -2.004 1.00 97.19 104 HIS A N 1
ATOM 798 C CA . HIS A 1 104 ? 4.370 -6.058 -1.318 1.00 97.19 104 HIS A CA 1
ATOM 799 C C . HIS A 1 104 ? 4.693 -5.667 0.129 1.00 97.19 104 HIS A C 1
ATOM 801 O O . HIS A 1 104 ? 4.380 -6.425 1.048 1.00 97.19 104 HIS A O 1
ATOM 807 N N . ALA A 1 105 ? 5.226 -4.460 0.349 1.00 97.38 105 ALA A N 1
ATOM 808 C CA . ALA A 1 105 ? 5.554 -3.961 1.683 1.00 97.38 105 ALA A CA 1
ATOM 809 C C . ALA A 1 105 ? 4.321 -3.910 2.597 1.00 97.38 105 ALA A C 1
ATOM 811 O O . ALA A 1 105 ? 4.375 -4.362 3.743 1.00 97.38 105 ALA A O 1
ATOM 812 N N . TRP A 1 106 ? 3.191 -3.415 2.084 1.00 95.56 106 TRP A N 1
ATOM 813 C CA . TRP A 1 106 ? 1.959 -3.355 2.862 1.00 95.56 106 TRP A CA 1
ATOM 814 C C . TRP A 1 106 ? 1.397 -4.743 3.177 1.00 95.56 106 TRP A C 1
ATOM 816 O O . TRP A 1 106 ? 1.029 -5.021 4.318 1.00 95.56 106 TRP A O 1
ATOM 826 N N . HIS A 1 107 ? 1.391 -5.654 2.202 1.00 95.94 107 HIS A N 1
ATOM 827 C CA . HIS A 1 107 ? 0.962 -7.031 2.429 1.00 95.94 107 HIS A CA 1
ATOM 828 C C . HIS A 1 107 ? 1.816 -7.734 3.492 1.00 95.94 107 HIS A C 1
ATOM 830 O O . HIS A 1 107 ? 1.261 -8.330 4.416 1.00 95.94 107 HIS A O 1
ATOM 836 N N . GLN A 1 108 ? 3.143 -7.602 3.424 1.00 96.81 108 GLN A N 1
ATOM 837 C CA . GLN A 1 108 ? 4.049 -8.138 4.442 1.00 96.81 108 GLN A CA 1
ATOM 838 C C . GLN A 1 108 ? 3.775 -7.530 5.823 1.00 96.81 108 GLN A C 1
ATOM 840 O O . GLN A 1 108 ? 3.686 -8.261 6.808 1.00 96.81 108 GLN A O 1
ATOM 845 N N . HIS A 1 109 ? 3.576 -6.212 5.902 1.00 95.88 109 HIS A N 1
ATOM 846 C CA . HIS A 1 109 ? 3.231 -5.532 7.151 1.00 95.88 109 HIS A CA 1
ATOM 847 C C . HIS A 1 109 ? 1.980 -6.134 7.805 1.00 95.88 109 HIS A C 1
ATOM 849 O O . HIS A 1 109 ? 2.023 -6.521 8.975 1.00 95.88 109 HIS A O 1
ATOM 855 N N . ARG A 1 110 ? 0.900 -6.305 7.036 1.00 92.50 110 ARG A N 1
ATOM 856 C CA . ARG A 1 110 ? -0.356 -6.904 7.516 1.00 92.50 110 ARG A CA 1
ATOM 857 C C . ARG A 1 110 ? -0.182 -8.352 7.981 1.00 92.50 110 ARG A C 1
ATOM 859 O O . ARG A 1 110 ? -0.742 -8.735 9.005 1.00 92.50 110 ARG A O 1
ATOM 866 N N . GLN A 1 111 ? 0.642 -9.142 7.288 1.00 93.50 111 GLN A N 1
ATOM 867 C CA . GLN A 1 111 ? 0.939 -10.524 7.690 1.00 93.50 111 GLN A CA 1
ATOM 868 C C . GLN A 1 111 ? 1.671 -10.616 9.035 1.00 93.50 111 GLN A C 1
ATOM 870 O O . GLN A 1 111 ? 1.500 -11.601 9.742 1.00 93.50 111 GLN A O 1
ATOM 875 N N . THR A 1 112 ? 2.462 -9.604 9.406 1.00 91.69 112 THR A N 1
ATOM 876 C CA . THR A 1 112 ? 3.144 -9.565 10.716 1.00 91.69 112 THR A CA 1
ATOM 877 C C . THR A 1 112 ? 2.255 -9.093 11.869 1.00 91.69 112 THR A C 1
ATOM 879 O O . THR A 1 112 ? 2.627 -9.262 13.027 1.00 91.69 112 THR A O 1
ATOM 882 N N . GLN A 1 113 ? 1.101 -8.493 11.566 1.00 81.31 113 GLN A N 1
ATOM 883 C CA . GLN A 1 113 ? 0.127 -8.005 12.551 1.00 81.31 113 GLN A CA 1
ATOM 884 C C . GLN A 1 113 ? -1.002 -9.005 12.841 1.00 81.31 113 GLN A C 1
ATOM 886 O O . GLN A 1 113 ? -1.791 -8.765 13.757 1.00 81.31 113 GLN A O 1
ATOM 891 N N . SER A 1 114 ? -1.111 -10.058 12.023 1.00 56.81 114 SER A N 1
ATOM 892 C CA . SER A 1 114 ? -2.174 -11.070 12.071 1.00 56.81 114 SER A CA 1
ATOM 893 C C . SER A 1 114 ? -1.926 -12.140 13.129 1.00 56.81 114 SER A C 1
ATOM 895 O O . SER A 1 114 ? -0.755 -12.554 13.283 1.00 56.81 114 SER A O 1
#

Sequence (114 aa):
MTRSFHEIESLFEPGRFILSSSGALLVDWGWASTGAPWIDPALWLIAHGHTCQQAETAAAAHPAWKHAPPQGLDALARAQHRLWDSIAAQSPDDWATPMQHAAHAWHQHRQTQS

Radius of gyration: 18.26 Å; chains: 1; bounding box: 65×38×33 Å

Secondary structure (DSSP, 8-state):
--------------------TT-------TTS-SS-TT--HHHHHHHTT--HHHHHHHHTTSHHHHT--HHHHHHHHHHHHHHHHHHHHH-SSGGGHHHHHHHHHHHHHHHHH-

Foldseek 3Di:
DDDDDDDPPDPDDDDPDDDDPPDDDDPPPPDDDDDDPPDDQLLVVVLVPDASVVSLVVSCVDVCSVPDDLVRQLVVLVVQLVVLVVVCVPDPDCPSVSSNVSSVNNNVVSVVVD

pLDDT: mean 71.7, std 23.78, range [33.84, 97.38]